Protein AF-A0A378FXT1-F1 (afdb_monomer)

InterPro domains:
  IPR003439 ABC transporter-like, ATP-binding domain [PF00005] (4-129)
  IPR027417 P-loop containing nucleoside triphosphate hydrolase [G3DSA:3.40.50.300] (1-158)
  IPR027417 P-loop containing nucleoside triphosphate hydrolase [SSF52540] (2-149)
  IPR050107 ABC transporter carbohydrate import ATP-binding proteins [PTHR43790] (2-149)

Nearest PDB structures (foldseek):
  4wbs-assembly1_A  TM=8.244E-01  e=1.161E-07  Paraburkholderia phymatum STM815
  7z16-assembly1_J  TM=7.839E-01  e=5.535E-07  Escherichia coli
  7nnu-assembly1_B  TM=7.693E-01  e=4.622E-07  Lactobacillus delbrueckii subsp. bulgaricus ATCC 11842 = JCM 1002
  4mki-assembly1_B  TM=7.533E-01  e=7.473E-07  Caldanaerobacter subterraneus subsp. tengcongensis MB4
  1l2t-assembly1_B  TM=7.541E-01  e=1.283E-06  Methanocaldococcus jannaschii

Structure (mmCIF, N/CA/C/O backbone):
data_AF-A0A378FXT1-F1
#
_entry.id   AF-A0A378FXT1-F1
#
loop_
_atom_site.group_PDB
_atom_site.id
_atom_site.type_symbol
_atom_site.label_atom_id
_atom_site.label_alt_id
_atom_site.label_comp_id
_atom_site.label_asym_id
_atom_site.label_entity_id
_atom_site.label_seq_id
_atom_site.pdbx_PDB_ins_code
_atom_site.Cartn_x
_atom_site.Cartn_y
_atom_site.Cartn_z
_atom_site.occupancy
_atom_site.B_iso_or_equiv
_atom_site.auth_seq_id
_atom_site.auth_comp_id
_atom_site.auth_asym_id
_atom_site.auth_atom_id
_atom_site.pdbx_PDB_model_num
ATOM 1 N N . MET A 1 1 ? -5.058 8.171 15.841 1.00 73.69 1 MET A N 1
ATOM 2 C CA . MET A 1 1 ? -5.597 6.962 15.161 1.00 73.69 1 MET A CA 1
ATOM 3 C C . MET A 1 1 ? -5.328 5.615 15.846 1.00 73.69 1 MET A C 1
ATOM 5 O O . MET A 1 1 ? -6.208 4.761 15.794 1.00 73.69 1 MET A O 1
ATOM 9 N N . LYS A 1 2 ? -4.173 5.393 16.498 1.00 74.81 2 LYS A N 1
ATOM 10 C CA . LYS A 1 2 ? -3.759 4.068 17.021 1.00 74.81 2 LYS A CA 1
ATOM 11 C C . LYS A 1 2 ? -4.773 3.368 17.949 1.00 74.81 2 LYS A C 1
ATOM 13 O O . LYS A 1 2 ? -4.913 2.153 17.863 1.00 74.81 2 LYS A O 1
ATOM 18 N N . GLY A 1 3 ? -5.534 4.113 18.758 1.00 82.00 3 GLY A N 1
ATOM 19 C CA . GLY A 1 3 ? -6.610 3.550 19.589 1.00 82.00 3 GLY A CA 1
ATOM 20 C C . GLY A 1 3 ? -7.742 2.895 18.785 1.00 82.00 3 GLY A C 1
ATOM 21 O O . GLY A 1 3 ? -8.098 1.753 19.050 1.00 82.00 3 GLY A O 1
ATOM 22 N N . LEU A 1 4 ? -8.247 3.570 17.743 1.00 83.56 4 LEU A N 1
ATOM 23 C CA . LEU A 1 4 ? -9.330 3.059 16.882 1.00 83.56 4 LEU A CA 1
ATOM 24 C C . LEU A 1 4 ? -8.945 1.769 16.153 1.00 83.56 4 LEU A C 1
ATOM 26 O O . LEU A 1 4 ? -9.787 0.904 15.950 1.00 83.56 4 LEU A O 1
ATOM 30 N N . PHE A 1 5 ? -7.667 1.634 15.796 1.00 86.38 5 PHE A N 1
ATOM 31 C CA . PHE A 1 5 ? -7.133 0.454 15.121 1.00 86.38 5 PHE A CA 1
ATOM 32 C C . PHE A 1 5 ? -6.682 -0.652 16.094 1.00 86.38 5 PHE A C 1
ATOM 34 O O . PHE A 1 5 ? -6.165 -1.678 15.668 1.00 86.38 5 PHE A O 1
ATOM 41 N N . GLY A 1 6 ? -6.840 -0.471 17.411 1.00 81.81 6 GLY A N 1
ATOM 42 C CA . GLY A 1 6 ? -6.442 -1.469 18.410 1.00 81.81 6 GLY A CA 1
ATOM 43 C C . GLY A 1 6 ? -4.938 -1.555 18.675 1.00 81.81 6 GLY A C 1
ATOM 44 O O . GLY A 1 6 ? -4.485 -2.544 19.239 1.00 81.81 6 GLY A O 1
ATOM 45 N N . GLY A 1 7 ? -4.158 -0.546 18.279 1.00 80.44 7 GLY A N 1
ATOM 46 C CA . GLY A 1 7 ? -2.752 -0.393 18.680 1.00 80.44 7 GLY A CA 1
ATOM 47 C C . GLY A 1 7 ? -2.584 0.231 20.072 1.00 80.44 7 GLY A C 1
ATOM 48 O O . GLY A 1 7 ? -1.494 0.234 20.633 1.00 80.44 7 GLY A O 1
ATOM 49 N N . THR A 1 8 ? -3.659 0.772 20.643 1.00 83.31 8 THR A N 1
ATOM 50 C CA . THR A 1 8 ? -3.715 1.276 22.021 1.00 83.31 8 THR A CA 1
ATOM 51 C C . THR A 1 8 ? -5.106 0.998 22.575 1.00 83.31 8 THR A C 1
ATOM 53 O O . THR A 1 8 ? -6.083 1.031 21.829 1.00 83.31 8 THR A O 1
ATOM 56 N N . GLN A 1 9 ? -5.219 0.715 23.871 1.00 79.94 9 GLN A N 1
ATOM 57 C CA . GLN A 1 9 ? -6.516 0.442 24.479 1.00 79.94 9 GLN A CA 1
ATOM 58 C C . GLN A 1 9 ? -7.382 1.711 24.520 1.00 79.94 9 GLN A C 1
ATOM 60 O O . GLN A 1 9 ? -6.960 2.749 25.025 1.00 79.94 9 GLN A O 1
ATOM 65 N N . ILE A 1 10 ? -8.607 1.612 24.002 1.00 82.56 10 ILE A N 1
ATOM 66 C CA . ILE A 1 10 ? -9.636 2.645 24.150 1.00 82.56 10 ILE A CA 1
ATOM 67 C C . ILE A 1 10 ? -10.243 2.523 25.555 1.00 82.56 10 ILE A C 1
ATOM 69 O O . ILE A 1 10 ? -10.626 1.430 25.970 1.00 82.56 10 ILE A O 1
ATOM 73 N N . THR A 1 11 ? -10.339 3.635 26.284 1.00 83.06 11 THR A N 1
ATOM 74 C CA . THR A 1 11 ? -10.857 3.678 27.665 1.00 83.06 11 THR A CA 1
ATOM 75 C C . THR A 1 11 ? -12.352 4.001 27.760 1.00 83.06 11 THR A C 1
ATOM 77 O O . THR A 1 11 ? -12.949 3.790 28.810 1.00 83.06 11 THR A O 1
ATOM 80 N N . GLY A 1 12 ? -12.980 4.467 26.675 1.00 82.81 12 GLY A N 1
ATOM 81 C CA . GLY A 1 12 ? -14.415 4.750 26.613 1.00 82.81 12 GLY A CA 1
ATOM 82 C C . GLY A 1 12 ? -14.898 5.087 25.198 1.00 82.81 12 GLY A C 1
ATOM 83 O O . GLY A 1 12 ? -14.095 5.347 24.304 1.00 82.81 12 GLY A O 1
ATOM 84 N N . GLY A 1 13 ? -16.218 5.084 25.001 1.00 86.50 13 GLY A N 1
ATOM 85 C CA . GLY A 1 13 ? -16.862 5.291 23.697 1.00 86.50 13 GLY A CA 1
ATOM 86 C C . GLY A 1 13 ? -17.210 3.988 22.969 1.00 86.50 13 GLY A C 1
ATOM 87 O O . GLY A 1 13 ? -16.911 2.890 23.436 1.00 86.50 13 GLY A O 1
ATOM 88 N N . GLN A 1 14 ? -17.887 4.112 21.827 1.00 85.62 14 GLN A N 1
ATOM 89 C CA . GLN A 1 14 ? -18.310 2.993 20.984 1.00 85.62 14 GLN A CA 1
ATOM 90 C C . GLN A 1 14 ? -17.916 3.283 19.535 1.00 85.62 14 GLN A C 1
ATOM 92 O O . GLN A 1 14 ? -18.040 4.415 19.068 1.00 85.62 14 GLN A O 1
ATOM 97 N N . VAL A 1 15 ? -17.432 2.263 18.830 1.00 88.19 15 VAL A N 1
ATOM 98 C CA . VAL A 1 15 ? -17.059 2.352 17.415 1.00 88.19 15 VAL A CA 1
ATOM 99 C C . VAL A 1 15 ? -18.057 1.532 16.614 1.00 88.19 15 VAL A C 1
ATOM 101 O O . VAL A 1 15 ? -18.378 0.406 16.991 1.00 88.19 15 VAL A O 1
ATOM 104 N N . TYR A 1 16 ? -18.529 2.096 15.508 1.00 89.44 16 TYR A N 1
ATOM 105 C CA . TYR A 1 16 ? -19.464 1.454 14.593 1.00 89.44 16 TYR A CA 1
ATOM 106 C C . TYR A 1 16 ? -18.884 1.460 13.177 1.00 89.44 16 TYR A C 1
ATOM 108 O O . TYR A 1 16 ? -18.333 2.471 12.743 1.00 89.44 16 TYR A O 1
ATOM 116 N N . ILE A 1 17 ? -19.027 0.351 12.451 1.00 88.62 17 ILE A N 1
ATOM 117 C CA . ILE A 1 17 ? -18.701 0.249 11.020 1.00 88.62 17 ILE A CA 1
ATOM 118 C C . ILE A 1 17 ? -19.946 -0.273 10.308 1.00 88.62 17 ILE A C 1
ATOM 120 O O . ILE A 1 17 ? -20.473 -1.320 10.677 1.00 88.62 17 ILE A O 1
ATOM 124 N N . ASP A 1 18 ? -20.443 0.469 9.315 1.00 86.56 18 ASP A N 1
ATOM 125 C CA . ASP A 1 18 ? -21.728 0.206 8.642 1.00 86.56 18 ASP A CA 1
ATOM 126 C C . ASP A 1 18 ? -22.901 0.013 9.626 1.00 86.56 18 ASP A C 1
ATOM 128 O O . ASP A 1 18 ? -23.742 -0.870 9.462 1.00 86.56 18 ASP A O 1
ATOM 132 N N . GLY A 1 19 ? -22.926 0.803 10.705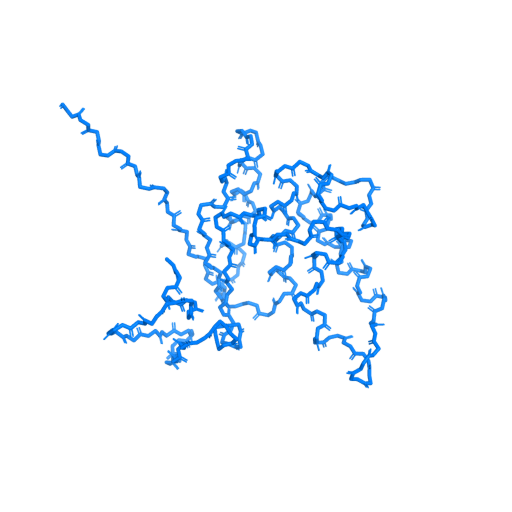 1.00 86.88 19 GLY A N 1
ATOM 133 C CA . GLY A 1 19 ? -23.950 0.715 11.752 1.00 86.88 19 GLY A CA 1
ATOM 134 C C . GLY A 1 19 ? -23.811 -0.480 12.703 1.00 86.88 19 GLY A C 1
ATOM 135 O O . GLY A 1 19 ? -24.576 -0.571 13.658 1.00 86.88 19 GLY A O 1
ATOM 136 N N . GLN A 1 20 ? -22.832 -1.369 12.502 1.00 89.25 20 GLN A N 1
ATOM 137 C CA . GLN A 1 20 ? -22.575 -2.497 13.399 1.00 89.25 20 GLN A CA 1
ATOM 138 C C . GLN A 1 20 ? -21.533 -2.122 14.460 1.00 89.25 20 GLN A C 1
ATOM 140 O O . GLN A 1 20 ? -20.466 -1.617 14.093 1.00 89.25 20 GLN A O 1
ATOM 145 N N . PRO A 1 21 ? -21.799 -2.354 15.759 1.00 91.38 21 PRO A N 1
ATOM 146 C CA . PRO A 1 21 ? -20.830 -2.077 16.811 1.00 91.38 21 PRO A CA 1
ATOM 147 C C . PRO A 1 21 ? -19.621 -3.008 16.678 1.00 91.38 21 PRO A C 1
ATOM 149 O O . PRO A 1 21 ? -19.765 -4.219 16.510 1.00 91.38 21 PRO A O 1
ATOM 152 N N . VAL A 1 22 ? -18.416 -2.451 16.788 1.00 90.19 22 VAL A N 1
ATOM 153 C CA . VAL A 1 22 ? -17.159 -3.205 16.725 1.00 90.19 22 VAL A CA 1
ATOM 154 C C . VAL A 1 22 ? -16.351 -3.008 18.003 1.00 90.19 22 VAL A C 1
ATOM 156 O O . VAL A 1 22 ? -16.154 -1.889 18.476 1.00 90.19 22 VAL A O 1
ATOM 159 N N . SER A 1 23 ? -15.859 -4.110 18.573 1.00 87.94 23 SER A N 1
ATOM 160 C CA . SER A 1 23 ? -14.933 -4.081 19.709 1.00 87.94 23 SER A CA 1
ATOM 161 C C . SER A 1 23 ? -13.525 -4.384 19.217 1.00 87.94 23 SER A C 1
ATOM 163 O O . SER A 1 23 ? -13.207 -5.519 18.861 1.00 87.94 23 SER A O 1
ATOM 165 N N . ILE A 1 24 ? -12.687 -3.351 19.175 1.00 89.31 24 ILE A N 1
ATOM 166 C CA . ILE A 1 24 ? -11.323 -3.435 18.659 1.00 89.31 24 ILE A CA 1
ATOM 167 C C . ILE A 1 24 ? -10.355 -3.313 19.838 1.00 89.31 24 ILE A C 1
ATOM 169 O O . ILE A 1 24 ? -10.190 -2.245 20.420 1.00 89.31 24 ILE A O 1
ATOM 173 N N . ARG A 1 25 ? -9.718 -4.429 20.198 1.00 86.81 25 ARG A N 1
ATOM 174 C CA . ARG A 1 25 ? -8.677 -4.521 21.239 1.00 86.81 25 ARG A CA 1
ATOM 175 C C . ARG A 1 25 ? -7.294 -4.829 20.671 1.00 86.81 25 ARG A C 1
ATOM 177 O O . ARG A 1 25 ? -6.303 -4.638 21.362 1.00 86.81 25 ARG A O 1
ATOM 184 N N . LYS A 1 26 ? -7.237 -5.341 19.439 1.00 90.19 26 LYS A N 1
ATOM 185 C CA . LYS A 1 26 ? -6.001 -5.648 18.711 1.00 90.19 26 LYS A CA 1
ATOM 186 C C . LYS A 1 26 ? -6.166 -5.380 17.209 1.00 90.19 26 LYS A C 1
ATOM 188 O O . LYS A 1 26 ? -7.284 -5.533 16.709 1.00 90.19 26 LYS A O 1
ATOM 193 N N . PRO A 1 27 ? -5.082 -5.098 16.463 1.00 89.38 27 PRO A N 1
ATOM 194 C CA . PRO A 1 27 ? -5.147 -4.747 15.038 1.00 89.38 27 PRO A CA 1
ATOM 195 C C . PRO A 1 27 ? -5.876 -5.759 14.152 1.00 89.38 27 PRO A C 1
ATOM 197 O O . PRO A 1 27 ? -6.640 -5.382 13.269 1.00 89.38 27 PRO A O 1
ATOM 200 N N . ALA A 1 28 ? -5.721 -7.056 14.432 1.00 88.25 28 ALA A N 1
ATOM 201 C CA . ALA A 1 28 ? -6.400 -8.111 13.678 1.00 88.25 28 ALA A CA 1
ATOM 202 C C . ALA A 1 28 ? -7.937 -7.966 13.678 1.00 88.25 28 ALA A C 1
ATOM 204 O O . ALA A 1 28 ? -8.580 -8.285 12.682 1.00 88.25 28 ALA A O 1
ATOM 205 N N . GLN A 1 29 ? -8.525 -7.456 14.768 1.00 90.38 29 GLN A N 1
ATOM 206 C CA . GLN A 1 29 ? -9.972 -7.232 14.859 1.00 90.38 29 GLN A CA 1
ATOM 207 C C . GLN A 1 29 ? -10.419 -6.041 14.006 1.00 90.38 29 GLN A C 1
ATOM 209 O O . GLN A 1 29 ? -11.480 -6.107 13.392 1.00 90.38 29 GLN A O 1
ATOM 214 N N . ALA A 1 30 ? -9.603 -4.984 13.922 1.00 90.75 30 ALA A N 1
ATOM 215 C CA . ALA A 1 30 ? -9.868 -3.855 13.032 1.00 90.75 30 ALA A CA 1
ATOM 216 C C . ALA A 1 30 ? -9.873 -4.313 11.565 1.00 90.75 30 ALA A C 1
ATOM 218 O O . ALA A 1 30 ? -10.842 -4.069 10.848 1.00 90.75 30 ALA A O 1
ATOM 219 N N . ILE A 1 31 ? -8.844 -5.067 11.163 1.00 88.62 31 ILE A N 1
ATOM 220 C CA . ILE A 1 31 ? -8.701 -5.612 9.803 1.00 88.62 31 ILE A CA 1
ATOM 221 C C . ILE A 1 31 ? -9.888 -6.514 9.446 1.00 88.62 31 ILE A C 1
ATOM 223 O O . ILE A 1 31 ? -10.471 -6.368 8.374 1.00 88.62 31 ILE A O 1
ATOM 227 N N . GLN A 1 32 ? -10.291 -7.415 10.350 1.00 87.88 32 GLN A N 1
ATOM 228 C CA . GLN A 1 32 ? -11.450 -8.290 10.140 1.00 87.88 32 GLN A CA 1
ATOM 229 C C . GLN A 1 32 ? -12.761 -7.503 10.002 1.00 87.88 32 GLN A C 1
ATOM 231 O O . GLN A 1 32 ? -13.636 -7.894 9.234 1.00 87.88 32 GLN A O 1
ATOM 236 N N . ALA A 1 33 ? -12.888 -6.379 10.708 1.00 89.62 33 ALA A N 1
ATOM 237 C CA . ALA A 1 33 ? -14.032 -5.484 10.598 1.00 89.62 33 ALA A CA 1
ATOM 238 C C . ALA A 1 33 ? -13.987 -4.577 9.348 1.00 89.62 33 ALA A C 1
ATOM 240 O O . ALA A 1 33 ? -14.888 -3.762 9.150 1.00 89.62 33 ALA A O 1
ATOM 241 N N . GLY A 1 34 ? -12.962 -4.705 8.497 1.00 89.19 34 GLY A N 1
ATOM 242 C CA . GLY A 1 34 ? -12.783 -3.896 7.291 1.00 89.19 34 GLY A CA 1
ATOM 243 C C . GLY A 1 34 ? -12.178 -2.514 7.553 1.00 89.19 34 GLY A C 1
ATOM 244 O O . GLY A 1 34 ? -12.247 -1.652 6.679 1.00 89.19 34 GLY A O 1
ATOM 245 N N . MET A 1 35 ? -11.598 -2.276 8.731 1.00 91.12 35 MET A N 1
ATOM 246 C CA . MET A 1 35 ? -10.819 -1.074 9.022 1.00 91.12 35 MET A CA 1
ATOM 247 C C . MET A 1 35 ? -9.349 -1.319 8.684 1.00 91.12 35 MET A C 1
ATOM 249 O O . MET A 1 35 ? -8.763 -2.291 9.151 1.00 91.12 35 MET A O 1
ATOM 253 N N . MET A 1 36 ? -8.747 -0.413 7.917 1.00 90.38 36 MET A N 1
ATOM 254 C CA . MET A 1 36 ? -7.324 -0.416 7.563 1.00 90.38 36 MET A CA 1
ATOM 255 C C . MET A 1 36 ? -6.650 0.854 8.088 1.00 90.38 36 MET A C 1
ATOM 257 O O . MET A 1 36 ? -7.293 1.899 8.189 1.00 90.38 36 MET A O 1
ATOM 261 N N . LEU A 1 37 ? -5.357 0.781 8.405 1.00 88.25 37 LEU A N 1
ATOM 262 C CA . LEU A 1 37 ? -4.555 1.922 8.850 1.00 88.25 37 LEU A CA 1
ATOM 263 C C . LEU A 1 37 ? -3.332 2.066 7.949 1.00 88.25 37 LEU A C 1
ATOM 265 O O . LEU A 1 37 ? -2.504 1.161 7.876 1.00 88.25 37 LEU A O 1
ATOM 269 N N . CYS A 1 38 ? -3.193 3.228 7.320 1.00 85.81 38 CYS A N 1
ATOM 270 C CA . CYS A 1 38 ? -1.936 3.654 6.731 1.00 85.81 38 CYS A CA 1
ATOM 271 C C . CYS A 1 38 ? -1.187 4.521 7.756 1.00 85.81 38 CYS A C 1
ATOM 273 O O . CYS A 1 38 ? -1.674 5.611 8.074 1.00 85.81 38 CYS A O 1
ATOM 275 N N . PRO A 1 39 ? -0.044 4.049 8.283 1.00 78.00 39 PRO A N 1
ATOM 276 C CA . PRO A 1 39 ? 0.713 4.775 9.292 1.00 78.00 39 PRO A CA 1
ATOM 277 C C . PRO A 1 39 ? 1.457 5.977 8.698 1.00 78.00 39 PRO A C 1
ATOM 279 O O . PRO A 1 39 ? 1.726 6.031 7.495 1.00 78.00 39 PRO A O 1
ATOM 282 N N . GLU A 1 40 ? 1.838 6.896 9.584 1.00 77.38 40 GLU A N 1
ATOM 283 C CA . GLU A 1 40 ? 2.647 8.082 9.286 1.00 77.38 40 GLU A CA 1
ATOM 284 C C . GLU A 1 40 ? 4.080 7.709 8.866 1.00 77.38 40 GLU A C 1
ATOM 286 O O . GLU A 1 40 ? 4.607 8.228 7.876 1.00 77.38 40 GLU A O 1
ATOM 291 N N . ASP A 1 41 ? 4.727 6.791 9.595 1.00 80.31 41 ASP A N 1
ATOM 292 C CA . ASP A 1 41 ? 6.074 6.323 9.261 1.00 80.31 41 ASP A CA 1
ATOM 293 C C . ASP A 1 41 ? 6.020 5.145 8.286 1.00 80.31 41 ASP A C 1
ATOM 295 O O . ASP A 1 41 ? 6.094 3.969 8.652 1.00 80.31 41 ASP A O 1
ATOM 299 N N . ARG A 1 42 ? 5.937 5.471 6.994 1.00 79.31 42 ARG A N 1
ATOM 300 C CA . ARG A 1 42 ? 5.948 4.456 5.935 1.00 79.31 42 ARG A CA 1
ATOM 301 C C . ARG A 1 42 ? 7.193 3.566 5.952 1.00 79.31 42 ARG A C 1
ATOM 303 O O . ARG A 1 42 ? 7.111 2.446 5.465 1.00 79.31 42 ARG A O 1
ATOM 310 N N . LYS A 1 43 ? 8.349 4.054 6.421 1.00 76.75 43 LYS A N 1
ATOM 311 C CA . LYS A 1 43 ? 9.619 3.317 6.327 1.00 76.75 43 LYS A CA 1
ATOM 312 C C . LYS A 1 43 ? 9.740 2.298 7.449 1.00 76.75 43 LYS A C 1
ATOM 314 O O . LYS A 1 43 ? 10.171 1.182 7.184 1.00 76.75 43 LYS A O 1
ATOM 319 N N . ALA A 1 44 ? 9.364 2.690 8.663 1.00 73.50 44 ALA A N 1
ATOM 320 C CA . ALA A 1 44 ? 9.405 1.811 9.824 1.00 73.50 44 ALA A CA 1
ATOM 321 C C . ALA A 1 44 ? 8.178 0.890 9.912 1.00 73.50 44 ALA A C 1
ATOM 323 O O . ALA A 1 44 ? 8.309 -0.260 10.320 1.00 73.50 44 ALA A O 1
ATOM 324 N N . GLU A 1 45 ? 6.994 1.377 9.525 1.00 73.19 45 GLU A N 1
ATOM 325 C CA . GLU A 1 45 ? 5.718 0.695 9.794 1.00 73.19 45 GLU A CA 1
ATOM 326 C C . GLU A 1 45 ? 4.925 0.342 8.519 1.00 73.19 45 GLU A C 1
ATOM 328 O O . GLU A 1 45 ? 3.976 -0.440 8.574 1.00 73.19 45 GLU A O 1
ATOM 333 N N . GLY A 1 46 ? 5.272 0.920 7.363 1.00 80.94 46 GLY A N 1
ATOM 334 C CA . GLY A 1 46 ? 4.459 0.833 6.145 1.00 80.94 46 GLY A CA 1
ATOM 335 C C . GLY A 1 46 ? 4.966 -0.140 5.081 1.00 80.94 46 GLY A C 1
ATOM 336 O O . GLY A 1 46 ? 4.172 -0.887 4.517 1.00 80.94 46 GLY A O 1
ATOM 337 N N . ILE A 1 47 ? 6.259 -0.153 4.768 1.00 91.31 47 ILE A N 1
ATOM 338 C CA . ILE A 1 47 ? 6.843 -1.024 3.737 1.00 91.31 47 ILE A CA 1
ATOM 339 C C . ILE A 1 47 ? 7.610 -2.185 4.357 1.00 91.31 47 ILE A C 1
ATOM 341 O O . ILE A 1 47 ? 8.055 -2.115 5.496 1.00 91.31 47 ILE A O 1
ATOM 345 N N . ILE A 1 48 ? 7.820 -3.230 3.563 1.00 95.00 48 ILE A N 1
ATOM 346 C CA . ILE A 1 48 ? 8.781 -4.287 3.855 1.00 95.00 48 ILE A CA 1
ATOM 347 C C . ILE A 1 48 ? 9.958 -4.075 2.897 1.00 95.00 48 ILE A C 1
ATOM 349 O O . ILE A 1 48 ? 9.854 -4.448 1.725 1.00 95.00 48 ILE A O 1
ATOM 353 N N . PRO A 1 49 ? 11.048 -3.418 3.346 1.00 93.62 49 PRO A N 1
ATOM 354 C CA . PRO A 1 49 ? 12.069 -2.862 2.455 1.00 93.62 49 PRO A CA 1
ATOM 355 C C . PRO A 1 49 ? 12.750 -3.895 1.555 1.00 93.62 49 PRO A C 1
ATOM 357 O O . PRO A 1 49 ? 13.027 -3.611 0.393 1.00 93.62 49 PRO A O 1
ATOM 360 N N . VAL A 1 50 ? 12.985 -5.091 2.098 1.00 95.62 50 VAL A N 1
ATOM 361 C CA . VAL A 1 50 ? 13.697 -6.197 1.437 1.00 95.62 50 VAL A CA 1
ATOM 362 C C . VAL A 1 50 ? 12.837 -6.966 0.428 1.00 95.62 50 VAL A C 1
ATOM 364 O O . VAL A 1 50 ? 13.316 -7.919 -0.174 1.00 95.62 50 VAL A O 1
ATOM 367 N N . HIS A 1 51 ? 11.580 -6.562 0.241 1.00 97.38 51 HIS A N 1
ATOM 368 C CA . HIS A 1 51 ? 10.636 -7.209 -0.663 1.00 97.38 51 HIS A CA 1
ATOM 369 C C . HIS A 1 51 ? 10.303 -6.342 -1.879 1.00 97.38 51 HIS A C 1
ATOM 371 O O . HIS A 1 51 ? 10.490 -5.119 -1.892 1.00 97.38 51 HIS A O 1
ATOM 377 N N . SER A 1 52 ? 9.783 -7.001 -2.911 1.00 98.25 52 SER A N 1
ATOM 378 C CA . SER A 1 52 ? 9.405 -6.368 -4.170 1.00 98.25 52 SER A CA 1
ATOM 379 C C . SER A 1 52 ? 8.175 -5.463 -4.028 1.00 98.25 52 SER A C 1
ATOM 381 O O . SER A 1 52 ? 7.454 -5.501 -3.023 1.00 98.25 52 SER A O 1
ATOM 383 N N . VAL A 1 53 ? 7.908 -4.640 -5.046 1.00 98.12 53 VAL A N 1
ATOM 384 C CA . VAL A 1 53 ? 6.658 -3.873 -5.156 1.00 98.12 53 VAL A CA 1
ATOM 385 C C . VAL A 1 53 ? 5.455 -4.814 -5.148 1.00 98.12 53 VAL A C 1
ATOM 387 O O . VAL A 1 53 ? 4.513 -4.566 -4.398 1.00 98.12 53 VAL A O 1
ATOM 390 N N . ARG A 1 54 ? 5.510 -5.913 -5.912 1.00 98.25 54 ARG A N 1
ATOM 391 C CA . ARG A 1 54 ? 4.462 -6.942 -5.954 1.00 98.25 54 ARG A CA 1
ATOM 392 C C . ARG A 1 54 ? 4.164 -7.503 -4.572 1.00 98.25 54 ARG A C 1
ATOM 394 O O . ARG A 1 54 ? 3.016 -7.471 -4.141 1.00 98.25 54 ARG A O 1
ATOM 401 N N . ASP A 1 55 ? 5.193 -7.951 -3.857 1.00 97.38 55 ASP A N 1
ATOM 402 C CA . ASP A 1 55 ? 5.030 -8.475 -2.499 1.00 97.38 55 ASP A CA 1
ATOM 403 C C . ASP A 1 55 ? 4.399 -7.430 -1.583 1.00 97.38 55 ASP A C 1
ATOM 405 O O . ASP A 1 55 ? 3.457 -7.713 -0.847 1.00 97.38 55 ASP A O 1
ATOM 409 N N . ASN A 1 56 ? 4.890 -6.192 -1.648 1.00 97.12 56 ASN A N 1
ATOM 410 C CA . ASN A 1 56 ? 4.377 -5.120 -0.816 1.00 97.12 56 ASN A CA 1
ATOM 411 C C . ASN A 1 56 ? 2.925 -4.765 -1.138 1.00 97.12 56 ASN A C 1
ATOM 413 O O . ASN A 1 56 ? 2.228 -4.369 -0.212 1.00 97.12 56 ASN A O 1
ATOM 417 N N . ILE A 1 57 ? 2.460 -4.899 -2.380 1.00 97.25 57 ILE A N 1
ATOM 418 C CA . ILE A 1 57 ? 1.045 -4.720 -2.731 1.00 97.25 57 ILE A CA 1
ATOM 419 C C . ILE A 1 57 ? 0.226 -5.916 -2.224 1.00 97.25 57 ILE A C 1
ATOM 421 O O . ILE A 1 57 ? -0.793 -5.738 -1.567 1.00 97.25 57 ILE A O 1
ATOM 425 N N . ASN A 1 58 ? 0.682 -7.145 -2.444 1.00 96.81 58 ASN A N 1
ATOM 426 C CA . ASN A 1 58 ? -0.164 -8.320 -2.234 1.00 96.81 58 ASN A CA 1
ATOM 427 C C . ASN A 1 58 ? -0.192 -8.839 -0.795 1.00 96.81 58 ASN A C 1
ATOM 429 O O . ASN A 1 58 ? -1.138 -9.534 -0.432 1.00 96.81 58 ASN A O 1
ATOM 433 N N . ILE A 1 59 ? 0.817 -8.545 0.034 1.00 93.56 59 ILE A N 1
ATOM 434 C CA . ILE A 1 59 ? 1.032 -9.256 1.306 1.00 93.56 59 ILE A CA 1
ATOM 435 C C . ILE A 1 59 ? -0.171 -9.241 2.258 1.00 93.56 59 ILE A C 1
ATOM 437 O O . ILE A 1 59 ? -0.409 -10.230 2.952 1.00 93.56 59 ILE A O 1
ATOM 441 N N . SER A 1 60 ? -0.947 -8.154 2.287 1.00 90.06 60 SER A N 1
ATOM 442 C CA . SER A 1 60 ? -2.174 -8.072 3.084 1.00 90.06 60 SER A CA 1
ATOM 443 C C . SER A 1 60 ? -3.208 -9.068 2.550 1.00 90.06 60 SER A C 1
ATOM 445 O O . SER A 1 60 ? -3.571 -10.028 3.230 1.00 90.06 60 SER A O 1
ATOM 447 N N . ALA A 1 61 ? -3.618 -8.906 1.297 1.00 92.31 61 ALA A N 1
ATOM 448 C CA . ALA A 1 61 ? -4.696 -9.664 0.683 1.00 92.31 61 ALA A CA 1
ATOM 449 C C . ALA A 1 61 ? -4.333 -11.126 0.369 1.00 92.31 61 ALA A C 1
ATOM 451 O O . ALA A 1 61 ? -5.230 -11.966 0.317 1.00 92.31 61 ALA A O 1
ATOM 452 N N . ARG A 1 62 ? -3.039 -11.467 0.259 1.00 93.12 62 ARG A N 1
ATOM 453 C CA . ARG A 1 62 ? -2.506 -12.800 -0.090 1.00 93.12 62 ARG A CA 1
ATOM 454 C C . ARG A 1 62 ? -3.238 -13.945 0.602 1.00 93.12 62 ARG A C 1
ATOM 456 O O . ARG A 1 62 ? -3.618 -14.908 -0.054 1.00 93.12 62 ARG A O 1
ATOM 463 N N . ARG A 1 63 ? -3.502 -13.829 1.910 1.00 89.19 63 ARG A N 1
ATOM 464 C CA . ARG A 1 63 ? -4.179 -14.872 2.712 1.00 89.19 63 ARG A CA 1
ATOM 465 C C . ARG A 1 63 ? -5.557 -15.288 2.174 1.00 89.19 63 ARG A C 1
ATOM 467 O O . ARG A 1 63 ? -5.993 -16.397 2.452 1.00 89.19 63 ARG A O 1
ATOM 474 N N . LYS A 1 64 ? -6.245 -14.413 1.434 1.00 88.81 64 LYS A N 1
ATOM 475 C CA . LYS A 1 64 ? -7.562 -14.674 0.826 1.00 88.81 64 LYS A CA 1
ATOM 476 C C . LYS A 1 64 ? -7.464 -15.373 -0.533 1.00 88.81 64 LYS A C 1
ATOM 478 O O . LYS A 1 64 ? -8.470 -15.858 -1.036 1.00 88.81 64 LYS A O 1
ATOM 483 N N . HIS A 1 65 ? -6.264 -15.434 -1.106 1.00 90.69 65 HIS A N 1
ATOM 484 C CA . HIS A 1 65 ? -6.013 -15.912 -2.463 1.00 90.69 65 HIS A CA 1
ATOM 485 C C . HIS A 1 65 ? -5.042 -17.099 -2.518 1.00 90.69 65 HIS A C 1
ATOM 487 O O . HIS A 1 65 ? -4.649 -17.511 -3.606 1.00 90.69 65 HIS A O 1
ATOM 493 N N . ILE A 1 66 ? -4.662 -17.674 -1.372 1.00 89.88 66 ILE A N 1
ATOM 494 C CA . ILE A 1 66 ? -3.847 -18.895 -1.325 1.00 89.88 66 ILE A CA 1
ATOM 495 C C . ILE A 1 66 ? -4.646 -20.116 -1.799 1.00 89.88 66 ILE A C 1
ATOM 497 O O . ILE A 1 66 ? -5.806 -20.309 -1.432 1.00 89.88 66 ILE A O 1
ATOM 501 N N . HIS A 1 67 ? -4.006 -20.983 -2.577 1.00 83.38 67 HIS A N 1
ATOM 502 C CA . HIS A 1 67 ? -4.561 -22.272 -2.978 1.00 83.38 67 HIS A CA 1
ATOM 503 C C . HIS A 1 67 ? -4.217 -23.352 -1.951 1.00 83.38 67 HIS A C 1
ATOM 505 O O . HIS A 1 67 ? -3.120 -23.369 -1.393 1.00 83.38 67 HIS A O 1
ATOM 511 N N . ALA A 1 68 ? -5.159 -24.264 -1.696 1.00 82.31 68 ALA A N 1
ATOM 512 C CA . ALA A 1 68 ? -4.973 -25.399 -0.783 1.00 82.31 68 ALA A CA 1
ATOM 513 C C . ALA A 1 68 ? -4.431 -25.018 0.618 1.00 82.31 68 ALA A C 1
ATOM 515 O O . ALA A 1 68 ? -3.781 -25.822 1.278 1.00 82.31 68 ALA A O 1
ATOM 516 N N . GLY A 1 69 ? -4.678 -23.783 1.075 1.00 79.00 69 GLY A N 1
ATOM 517 C CA . GLY A 1 69 ? -4.273 -23.293 2.396 1.00 79.00 69 GLY A CA 1
ATOM 518 C C . GLY A 1 69 ? -2.784 -22.964 2.571 1.00 79.00 69 GLY A C 1
ATOM 519 O O . GLY A 1 69 ? -2.415 -22.475 3.635 1.00 79.00 69 GLY A O 1
ATOM 520 N N . CYS A 1 70 ? -1.931 -23.185 1.565 1.00 84.75 70 CYS A N 1
ATOM 521 C CA . CYS A 1 70 ? -0.488 -22.918 1.679 1.00 84.75 70 CYS A CA 1
ATOM 522 C C . CYS A 1 70 ? 0.213 -22.487 0.381 1.00 84.75 70 CYS A C 1
ATOM 524 O O . CYS A 1 70 ? 1.337 -21.992 0.442 1.00 84.75 70 CYS A O 1
ATOM 526 N N . LEU A 1 71 ? -0.414 -22.646 -0.786 1.00 90.12 71 LEU A N 1
ATOM 527 C CA . LEU A 1 71 ? 0.212 -22.350 -2.073 1.00 90.12 71 LEU A CA 1
ATOM 528 C C . LEU A 1 71 ? -0.075 -20.911 -2.498 1.00 90.12 71 LEU A C 1
ATOM 530 O O . LEU A 1 71 ? -1.229 -20.482 -2.552 1.00 90.12 71 LEU A O 1
ATOM 534 N N . ILE A 1 72 ? 0.981 -20.173 -2.835 1.00 91.19 72 ILE A N 1
ATOM 535 C CA . ILE A 1 72 ? 0.863 -18.812 -3.363 1.00 91.19 72 ILE A CA 1
ATOM 536 C C . ILE A 1 72 ? 0.245 -18.865 -4.764 1.00 91.19 72 ILE A C 1
ATOM 538 O O . ILE A 1 72 ? 0.706 -19.599 -5.638 1.00 91.19 72 ILE A O 1
ATOM 542 N N . ASN A 1 73 ? -0.788 -18.054 -4.986 1.00 93.75 73 ASN A N 1
ATOM 543 C CA . ASN A 1 73 ? -1.372 -17.851 -6.304 1.00 93.75 73 ASN A CA 1
ATOM 544 C C . ASN A 1 73 ? -0.591 -16.771 -7.065 1.00 93.75 73 ASN A C 1
ATOM 546 O O . ASN A 1 73 ? -0.938 -15.591 -7.033 1.00 93.75 73 ASN A O 1
ATOM 550 N N . ASN A 1 74 ? 0.470 -17.187 -7.758 1.00 93.75 74 ASN A N 1
ATOM 551 C CA . ASN A 1 74 ? 1.334 -16.275 -8.515 1.00 93.75 74 ASN A CA 1
ATOM 552 C C . ASN A 1 74 ? 0.592 -15.530 -9.634 1.00 93.75 74 ASN A C 1
ATOM 554 O O . ASN A 1 74 ? 0.937 -14.390 -9.931 1.00 93.75 74 ASN A O 1
ATOM 558 N N . ALA A 1 75 ? -0.420 -16.157 -10.244 1.00 95.38 75 ALA A N 1
ATOM 559 C CA . ALA A 1 75 ? -1.198 -15.538 -11.314 1.00 95.38 75 ALA A CA 1
ATOM 560 C C . ALA A 1 75 ? -2.025 -14.360 -10.783 1.00 95.38 75 ALA A C 1
ATOM 562 O O . ALA A 1 75 ? -1.971 -13.269 -11.345 1.00 95.38 75 ALA A O 1
ATOM 563 N N . TRP A 1 76 ? -2.722 -14.558 -9.660 1.00 96.12 76 TRP A N 1
ATOM 564 C CA . TRP A 1 76 ? -3.443 -13.477 -8.988 1.00 96.12 76 TRP A CA 1
ATOM 565 C C . TRP A 1 76 ? -2.493 -12.390 -8.479 1.00 96.12 76 TRP A C 1
ATOM 567 O O . TRP A 1 76 ? -2.778 -11.209 -8.644 1.00 96.12 76 TRP A O 1
ATOM 577 N N . GLU A 1 77 ? -1.350 -12.764 -7.894 1.00 97.00 77 GLU A N 1
ATOM 578 C CA . GLU A 1 77 ? -0.388 -11.782 -7.390 1.00 97.00 77 GLU A CA 1
ATOM 579 C C . GLU A 1 77 ? 0.197 -10.893 -8.490 1.00 97.00 77 GLU A C 1
ATOM 581 O O . GLU A 1 77 ? 0.392 -9.697 -8.263 1.00 97.00 77 GLU A O 1
ATOM 586 N N . ALA A 1 78 ? 0.478 -11.462 -9.662 1.00 97.44 78 ALA A N 1
ATOM 587 C CA . ALA A 1 78 ? 0.937 -10.699 -10.815 1.00 97.44 78 ALA A CA 1
ATOM 588 C C . ALA A 1 78 ? -0.150 -9.725 -11.296 1.00 97.44 78 ALA A C 1
ATOM 590 O O . ALA A 1 78 ? 0.090 -8.521 -11.335 1.00 97.44 78 ALA A O 1
ATOM 591 N N . ASP A 1 79 ? -1.359 -10.228 -11.560 1.00 97.88 79 ASP A N 1
ATOM 592 C CA . ASP A 1 79 ? -2.476 -9.422 -12.066 1.00 97.88 79 ASP A CA 1
ATOM 593 C C . ASP A 1 79 ? -2.864 -8.287 -11.100 1.00 97.88 79 ASP A C 1
ATOM 595 O O . ASP A 1 79 ? -2.954 -7.125 -11.493 1.00 97.88 79 ASP A O 1
ATOM 599 N N . ASN A 1 80 ? -3.002 -8.587 -9.805 1.00 97.69 80 ASN A N 1
ATOM 600 C CA . ASN A 1 80 ? -3.354 -7.592 -8.792 1.00 97.69 80 ASN A CA 1
ATOM 601 C C . ASN A 1 80 ? -2.279 -6.499 -8.648 1.00 97.69 80 ASN A C 1
ATOM 603 O O . ASN A 1 80 ? -2.598 -5.310 -8.545 1.00 97.69 80 ASN A O 1
ATOM 607 N N . ALA A 1 81 ? -0.996 -6.877 -8.664 1.00 98.06 81 ALA A N 1
ATOM 608 C CA . ALA A 1 81 ? 0.090 -5.907 -8.599 1.00 98.06 81 ALA A CA 1
ATOM 609 C C . ALA A 1 81 ? 0.130 -5.018 -9.847 1.00 98.06 81 ALA A C 1
ATOM 611 O O . ALA A 1 81 ? 0.231 -3.798 -9.707 1.00 98.06 81 ALA A O 1
ATOM 612 N N . ASP A 1 82 ? -0.008 -5.591 -11.043 1.00 98.25 82 ASP A N 1
ATOM 613 C CA . ASP A 1 82 ? 0.011 -4.840 -12.299 1.00 98.25 82 ASP A CA 1
ATOM 614 C C . ASP A 1 82 ? -1.166 -3.859 -12.389 1.00 98.25 82 ASP A C 1
ATOM 616 O O . ASP A 1 82 ? -0.973 -2.684 -12.720 1.00 98.25 82 ASP A O 1
ATOM 620 N N . GLN A 1 83 ? -2.369 -4.282 -11.990 1.00 97.31 83 GLN A N 1
ATOM 621 C CA . GLN A 1 83 ? -3.545 -3.409 -11.917 1.00 97.31 83 GLN A CA 1
ATOM 622 C C . GLN A 1 83 ? -3.324 -2.215 -10.978 1.00 97.31 83 GLN A C 1
ATOM 624 O O . GLN A 1 83 ? -3.672 -1.076 -11.311 1.00 97.31 83 GLN A O 1
ATOM 629 N N . HIS A 1 84 ? -2.728 -2.431 -9.802 1.00 96.44 84 HIS A N 1
ATOM 630 C CA . HIS A 1 84 ? -2.453 -1.351 -8.853 1.00 96.44 84 HIS A CA 1
ATOM 631 C C . HIS A 1 84 ? -1.2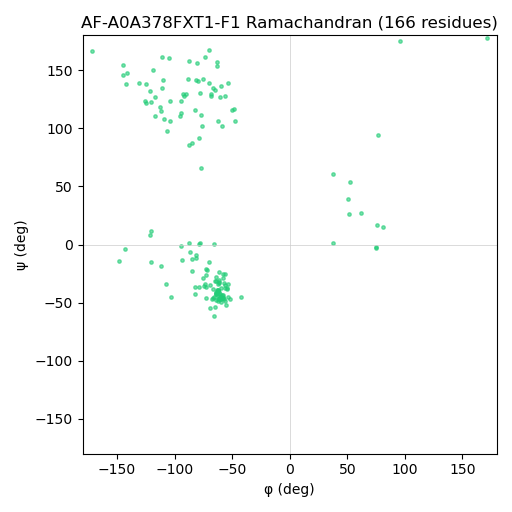85 -0.457 -9.279 1.00 96.44 84 HIS A C 1
ATOM 633 O O . HIS A 1 84 ? -1.356 0.758 -9.087 1.00 96.44 84 HIS A O 1
ATOM 639 N N . ILE A 1 85 ? -0.248 -1.015 -9.908 1.00 97.62 85 ILE A N 1
ATOM 640 C CA . ILE A 1 85 ? 0.851 -0.239 -10.495 1.00 97.62 85 ILE A CA 1
ATOM 641 C C . ILE A 1 85 ? 0.310 0.726 -11.550 1.00 97.62 85 ILE A C 1
ATOM 643 O O . ILE A 1 85 ? 0.63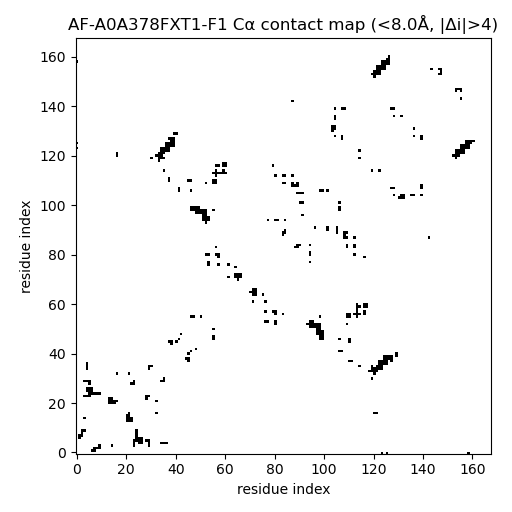5 1.915 -11.512 1.00 97.62 85 ILE A O 1
ATOM 647 N N . GLN A 1 86 ? -0.562 0.244 -12.436 1.00 96.31 86 GLN A N 1
ATOM 648 C CA . GLN A 1 86 ? -1.164 1.060 -13.487 1.00 96.31 86 GLN A CA 1
ATOM 649 C C . GLN A 1 86 ? -2.153 2.088 -12.923 1.00 96.31 86 GLN A C 1
ATOM 651 O O . GLN A 1 86 ? -1.994 3.286 -13.155 1.00 96.31 86 GLN A O 1
ATOM 656 N N . SER A 1 87 ? -3.145 1.651 -12.140 1.00 92.12 87 SER A N 1
ATOM 657 C CA . SER A 1 87 ? -4.221 2.530 -11.648 1.00 92.12 87 SER A CA 1
ATOM 658 C C . SER A 1 87 ? -3.733 3.638 -10.713 1.00 92.12 87 SER A C 1
ATOM 660 O O . SER A 1 87 ? -4.296 4.732 -10.710 1.00 92.12 87 SER A O 1
ATOM 662 N N . LEU A 1 88 ? -2.670 3.390 -9.942 1.00 92.31 88 LEU A N 1
ATOM 663 C CA . LEU A 1 88 ? -2.080 4.380 -9.037 1.00 92.31 88 LEU A CA 1
ATOM 664 C C . LEU A 1 88 ? -0.909 5.144 -9.669 1.00 92.31 88 LEU A C 1
ATOM 666 O O . LEU A 1 88 ? -0.347 6.043 -9.032 1.00 92.31 88 LEU A O 1
ATOM 670 N N . ASN A 1 89 ? -0.541 4.823 -10.915 1.00 93.56 89 ASN A N 1
ATOM 671 C CA . ASN A 1 89 ? 0.611 5.387 -11.613 1.00 93.56 89 ASN A CA 1
ATOM 672 C C . ASN A 1 89 ? 1.900 5.261 -10.770 1.00 93.56 89 ASN A C 1
ATOM 674 O O . ASN A 1 89 ? 2.559 6.257 -10.440 1.00 93.56 89 ASN A O 1
ATOM 678 N N . ILE A 1 90 ? 2.208 4.036 -10.334 1.00 95.31 90 ILE A N 1
ATOM 679 C CA . ILE A 1 90 ? 3.427 3.715 -9.582 1.00 95.31 90 ILE A CA 1
ATOM 680 C C . ILE A 1 90 ? 4.592 3.662 -10.567 1.00 95.31 90 ILE A C 1
ATOM 682 O O . ILE A 1 90 ? 4.700 2.752 -11.384 1.00 95.31 90 ILE A O 1
ATOM 686 N N . LYS A 1 91 ? 5.505 4.627 -10.466 1.00 95.56 91 LYS A N 1
ATOM 687 C CA . LYS A 1 91 ? 6.733 4.660 -11.262 1.00 95.56 91 LYS A CA 1
ATOM 688 C C . LYS A 1 91 ? 7.718 3.639 -10.695 1.00 95.56 91 LYS A C 1
ATOM 690 O O . LYS A 1 91 ? 8.358 3.890 -9.673 1.00 95.56 91 LYS A O 1
ATOM 695 N N . THR A 1 92 ? 7.821 2.492 -11.357 1.00 97.31 92 THR A N 1
ATOM 696 C CA . THR A 1 92 ? 8.743 1.398 -11.032 1.00 97.31 92 THR A CA 1
ATOM 697 C C . THR A 1 92 ? 9.289 0.775 -12.325 1.00 97.31 92 THR A C 1
ATOM 699 O O . THR A 1 92 ? 8.551 0.731 -13.309 1.00 97.31 92 THR A O 1
ATOM 702 N N . PRO A 1 93 ? 10.540 0.271 -12.358 1.00 97.19 93 PRO A N 1
ATOM 703 C CA . PRO A 1 93 ? 11.036 -0.559 -13.462 1.00 97.19 93 PRO A CA 1
ATOM 704 C C . PRO A 1 93 ? 10.201 -1.826 -13.694 1.00 97.19 93 PRO A C 1
ATOM 706 O O . PRO A 1 93 ? 10.186 -2.364 -14.795 1.00 97.19 93 PRO A O 1
ATOM 709 N N . GLY A 1 94 ? 9.515 -2.305 -12.653 1.00 97.31 94 GLY A N 1
ATOM 710 C CA . GLY A 1 94 ? 8.610 -3.444 -12.728 1.00 97.31 94 GLY A CA 1
ATOM 711 C C . GLY A 1 94 ? 8.128 -3.912 -11.351 1.00 97.31 94 GLY A C 1
ATOM 712 O O . GLY A 1 94 ? 8.549 -3.359 -10.326 1.00 97.31 94 GLY A O 1
ATOM 713 N N . PRO A 1 95 ? 7.258 -4.933 -11.308 1.00 97.81 95 PRO A N 1
ATOM 714 C CA . PRO A 1 95 ? 6.704 -5.479 -10.068 1.00 97.81 95 PRO A CA 1
ATOM 715 C C . PRO A 1 95 ? 7.758 -6.126 -9.154 1.00 97.81 95 PRO A C 1
ATOM 717 O O . PRO A 1 95 ? 7.598 -6.099 -7.935 1.00 97.81 95 PRO A O 1
ATOM 720 N N . GLU A 1 96 ? 8.857 -6.646 -9.713 1.00 98.12 96 GLU A N 1
ATOM 721 C CA . GLU A 1 96 ? 9.938 -7.303 -8.953 1.00 98.12 96 GLU A CA 1
ATOM 722 C C . GLU A 1 96 ? 10.945 -6.334 -8.318 1.00 98.12 96 GLU A C 1
ATOM 724 O O . GLU A 1 96 ? 11.784 -6.751 -7.521 1.00 98.12 96 GLU A O 1
ATOM 729 N N . GLN A 1 97 ? 10.880 -5.039 -8.643 1.00 98.25 97 GLN A N 1
ATOM 730 C CA . GLN A 1 97 ? 11.792 -4.049 -8.071 1.00 98.25 97 GLN A CA 1
ATOM 731 C C . GLN A 1 97 ? 11.645 -4.009 -6.547 1.00 98.25 97 GLN A C 1
ATOM 733 O O . GLN A 1 97 ? 10.529 -3.962 -6.032 1.00 98.25 97 GLN A O 1
ATOM 738 N N . LEU A 1 98 ? 12.760 -3.947 -5.814 1.00 98.06 98 LEU A N 1
ATOM 739 C CA . LEU A 1 98 ? 12.716 -3.732 -4.367 1.00 98.06 98 LEU A CA 1
ATOM 740 C C . LEU A 1 98 ? 12.041 -2.396 -4.040 1.00 98.06 98 LEU A C 1
ATOM 742 O O . LEU A 1 98 ? 12.463 -1.340 -4.524 1.00 98.06 98 LEU A O 1
ATOM 746 N N . ILE A 1 99 ? 11.027 -2.422 -3.171 1.00 97.06 99 ILE A N 1
ATOM 747 C CA . ILE A 1 99 ? 10.236 -1.224 -2.852 1.00 97.06 99 ILE A CA 1
ATOM 748 C C . ILE A 1 99 ? 11.088 -0.113 -2.223 1.00 97.06 99 ILE A C 1
ATOM 750 O O . ILE A 1 99 ? 10.823 1.077 -2.418 1.00 97.06 99 ILE A O 1
ATOM 754 N N . MET A 1 100 ? 12.145 -0.486 -1.493 1.00 95.44 100 MET A N 1
ATOM 755 C CA . MET A 1 100 ? 13.048 0.466 -0.846 1.00 95.44 100 MET A CA 1
ATOM 756 C C . MET A 1 100 ? 13.764 1.387 -1.840 1.00 95.44 100 MET A C 1
ATOM 758 O O . MET A 1 100 ? 14.128 2.500 -1.471 1.00 95.44 100 MET A O 1
ATOM 762 N N . ASN A 1 101 ? 13.898 0.957 -3.098 1.00 95.62 101 ASN A N 1
ATOM 763 C CA . ASN A 1 101 ? 14.552 1.717 -4.161 1.00 95.62 101 ASN A CA 1
ATOM 764 C C . ASN A 1 101 ? 13.605 2.693 -4.878 1.00 95.62 101 ASN A C 1
ATOM 766 O O . ASN A 1 101 ? 14.048 3.455 -5.735 1.00 95.62 101 ASN A O 1
ATOM 770 N N . LEU A 1 102 ? 12.304 2.674 -4.574 1.00 93.88 102 LEU A N 1
ATOM 771 C CA . LEU A 1 102 ? 11.354 3.637 -5.129 1.00 93.88 102 LEU A CA 1
ATOM 772 C C . LEU A 1 102 ? 11.404 4.975 -4.381 1.00 93.88 102 LEU A C 1
ATOM 774 O O . LEU A 1 102 ? 11.755 5.040 -3.203 1.00 93.88 102 LEU A O 1
ATOM 778 N N . SER A 1 103 ? 10.979 6.056 -5.043 1.00 92.06 103 SER A N 1
ATOM 779 C CA . SER A 1 103 ? 10.795 7.344 -4.365 1.00 92.06 103 SER A CA 1
ATOM 780 C C . SER A 1 103 ? 9.708 7.256 -3.288 1.00 92.06 103 SER A C 1
ATOM 782 O O . SER A 1 103 ? 8.802 6.424 -3.365 1.00 92.06 103 SER A O 1
ATOM 784 N N . GLY A 1 104 ? 9.745 8.158 -2.302 1.00 89.50 104 GLY A N 1
ATOM 785 C CA . GLY A 1 104 ? 8.764 8.174 -1.210 1.00 89.50 104 GLY A CA 1
ATOM 786 C C . GLY A 1 104 ? 7.307 8.235 -1.682 1.00 89.50 104 GLY A C 1
ATOM 787 O O . GLY A 1 104 ? 6.461 7.537 -1.131 1.00 89.50 104 GLY A O 1
ATOM 788 N N . GLY A 1 105 ? 7.030 9.004 -2.741 1.00 89.88 105 GLY A N 1
ATOM 789 C CA . GLY A 1 105 ? 5.711 9.052 -3.376 1.00 89.88 105 GLY A CA 1
ATOM 790 C C . GLY A 1 105 ? 5.264 7.698 -3.932 1.00 89.88 105 GLY A C 1
ATOM 791 O O . GLY A 1 105 ? 4.142 7.270 -3.686 1.00 89.88 105 GLY A O 1
ATOM 792 N N . ASN A 1 106 ? 6.149 6.979 -4.626 1.00 93.12 106 ASN A N 1
ATOM 793 C CA . ASN A 1 106 ? 5.821 5.673 -5.204 1.00 93.12 106 ASN A CA 1
ATOM 794 C C . ASN A 1 106 ? 5.727 4.563 -4.151 1.00 93.12 106 ASN A C 1
ATOM 796 O O . ASN A 1 106 ? 4.856 3.703 -4.260 1.00 93.12 106 ASN A O 1
ATOM 800 N N . GLN A 1 107 ? 6.541 4.626 -3.093 1.00 93.06 107 GLN A N 1
ATOM 801 C CA . GLN A 1 107 ? 6.374 3.773 -1.912 1.00 93.06 107 GLN A CA 1
ATOM 802 C C . GLN A 1 107 ? 4.978 3.958 -1.308 1.00 93.06 107 GLN A C 1
ATOM 804 O O . GLN A 1 107 ? 4.283 2.979 -1.051 1.00 93.06 107 GLN A O 1
ATOM 809 N N . GLN A 1 108 ? 4.535 5.208 -1.144 1.00 90.50 108 GLN A N 1
ATOM 810 C CA . GLN A 1 108 ? 3.216 5.507 -0.591 1.00 90.50 108 GLN A CA 1
ATOM 811 C C . GLN A 1 108 ? 2.084 4.998 -1.489 1.00 90.50 108 GLN A C 1
ATOM 813 O O . GLN A 1 108 ? 1.124 4.415 -0.991 1.00 90.50 108 GLN A O 1
ATOM 818 N N . LYS A 1 109 ? 2.200 5.165 -2.811 1.00 91.81 109 LYS A N 1
ATOM 819 C CA . LYS A 1 109 ? 1.230 4.609 -3.765 1.00 91.81 109 LYS A CA 1
ATOM 820 C C . LYS A 1 109 ? 1.156 3.085 -3.682 1.00 91.81 109 LYS A C 1
ATOM 822 O O . LYS A 1 109 ? 0.058 2.546 -3.658 1.00 91.81 109 LYS A O 1
ATOM 827 N N . ALA A 1 110 ? 2.288 2.389 -3.569 1.00 94.94 110 ALA A N 1
ATOM 828 C CA . ALA A 1 110 ? 2.297 0.936 -3.393 1.00 94.94 110 ALA A CA 1
ATOM 829 C C . ALA A 1 110 ? 1.612 0.502 -2.083 1.00 94.94 110 ALA A C 1
ATOM 831 O O . ALA A 1 110 ? 0.844 -0.457 -2.078 1.00 94.94 110 ALA A O 1
ATOM 832 N N . ILE A 1 111 ? 1.815 1.243 -0.986 1.00 92.50 111 ILE A N 1
ATOM 833 C CA . ILE A 1 111 ? 1.111 1.010 0.287 1.00 92.50 111 ILE A CA 1
ATOM 834 C C . ILE A 1 111 ? -0.398 1.249 0.140 1.00 92.50 111 ILE A C 1
ATOM 836 O O . ILE A 1 111 ? -1.188 0.473 0.667 1.00 92.50 111 ILE A O 1
ATOM 840 N N . LEU A 1 112 ? -0.823 2.283 -0.592 1.00 90.56 112 LEU A N 1
ATOM 841 C CA . LEU A 1 112 ? -2.242 2.469 -0.912 1.00 90.56 112 LEU A CA 1
ATOM 842 C C . LEU A 1 112 ? -2.781 1.278 -1.715 1.00 90.56 112 LEU A C 1
ATOM 844 O O . LEU A 1 112 ? -3.833 0.756 -1.362 1.00 90.56 112 LEU A O 1
ATOM 848 N N . GLY A 1 113 ? -2.034 0.801 -2.716 1.00 93.00 113 GLY A N 1
ATOM 849 C CA . GLY A 1 113 ? -2.347 -0.418 -3.470 1.00 93.00 113 GLY A CA 1
ATOM 850 C C . GLY A 1 113 ? -2.596 -1.616 -2.557 1.00 93.00 113 GLY A C 1
ATOM 851 O O . GLY A 1 113 ? -3.638 -2.250 -2.666 1.00 93.00 113 GLY A O 1
ATOM 852 N N . ARG A 1 114 ? -1.726 -1.837 -1.563 1.00 93.56 114 ARG A N 1
ATOM 853 C CA . ARG A 1 114 ? -1.894 -2.896 -0.554 1.00 93.56 114 ARG A CA 1
ATOM 854 C C . ARG A 1 114 ? -3.236 -2.856 0.163 1.00 93.56 114 ARG A C 1
ATOM 856 O O . ARG A 1 114 ? -3.859 -3.894 0.391 1.00 93.56 114 ARG A O 1
ATOM 863 N N . TRP A 1 115 ? -3.667 -1.673 0.583 1.00 89.56 115 TRP A N 1
ATOM 864 C CA . TRP A 1 115 ? -4.941 -1.532 1.287 1.00 89.56 115 TRP A CA 1
ATOM 865 C C . TRP A 1 115 ? -6.135 -1.641 0.340 1.00 89.56 115 TRP A C 1
ATOM 867 O O . TRP A 1 115 ? -7.192 -2.110 0.749 1.00 89.56 115 TRP A O 1
ATOM 877 N N . LEU A 1 116 ? -5.964 -1.258 -0.926 1.00 89.88 116 LEU A N 1
ATOM 878 C CA . LEU A 1 116 ? -6.987 -1.411 -1.959 1.00 89.88 116 LEU A CA 1
ATOM 879 C C . LEU A 1 116 ? -7.178 -2.858 -2.413 1.00 89.88 116 LEU A C 1
ATOM 881 O O . LEU A 1 116 ? -8.286 -3.199 -2.822 1.00 89.88 116 LEU A O 1
ATOM 885 N N . SER A 1 117 ? -6.149 -3.697 -2.289 1.00 92.06 117 SER A N 1
ATOM 886 C CA . SER A 1 117 ? -6.252 -5.143 -2.503 1.00 92.06 117 SER A CA 1
ATOM 887 C C . SER A 1 117 ? -7.055 -5.851 -1.402 1.00 92.06 117 SER A C 1
ATOM 889 O O . SER A 1 117 ? -7.470 -6.993 -1.573 1.00 92.06 117 SER A O 1
ATOM 891 N N . GLU A 1 118 ? -7.290 -5.198 -0.260 1.00 89.25 118 GLU A N 1
ATOM 892 C CA . GLU A 1 118 ? -8.137 -5.724 0.808 1.00 89.25 118 GLU A CA 1
ATOM 893 C C . GLU A 1 118 ? -9.615 -5.360 0.621 1.00 89.25 118 GLU A C 1
ATOM 895 O O . GLU A 1 118 ? -9.993 -4.352 0.021 1.00 89.25 118 GLU A O 1
ATOM 900 N N . GLU A 1 119 ? -10.482 -6.145 1.257 1.00 85.81 119 GLU A N 1
ATOM 901 C CA . GLU A 1 119 ? -11.908 -5.829 1.392 1.00 85.81 119 GLU A CA 1
ATOM 902 C C . GLU A 1 119 ? -12.112 -4.756 2.472 1.00 85.81 119 GLU A C 1
ATOM 904 O O . GLU A 1 119 ? -12.664 -5.004 3.546 1.00 85.81 119 GLU A O 1
ATOM 909 N N . MET A 1 120 ? -11.609 -3.550 2.212 1.00 88.25 120 MET A N 1
ATOM 910 C CA . MET A 1 120 ? -11.713 -2.435 3.145 1.00 88.25 120 MET A CA 1
ATOM 911 C C . MET A 1 120 ? -13.097 -1.772 3.091 1.00 88.25 120 MET A C 1
ATOM 913 O O . MET A 1 120 ? -13.671 -1.555 2.019 1.00 88.25 120 MET A O 1
ATOM 917 N N . LYS A 1 121 ? -13.590 -1.394 4.270 1.00 89.00 121 LYS A N 1
ATOM 918 C CA . LYS A 1 121 ? -14.769 -0.549 4.503 1.00 89.00 121 LYS A CA 1
ATOM 919 C C . LYS A 1 121 ? -14.380 0.841 4.976 1.00 89.00 121 LYS A C 1
ATOM 921 O O . LYS A 1 121 ? -15.044 1.810 4.644 1.00 89.00 121 LYS A O 1
ATOM 926 N N . VAL A 1 122 ? -13.306 0.964 5.748 1.00 89.75 122 VAL A N 1
ATOM 927 C CA . VAL A 1 122 ? -12.780 2.261 6.169 1.00 89.75 122 VAL A CA 1
ATOM 928 C C . VAL A 1 122 ? -11.262 2.232 6.174 1.00 89.75 122 VAL A C 1
ATOM 93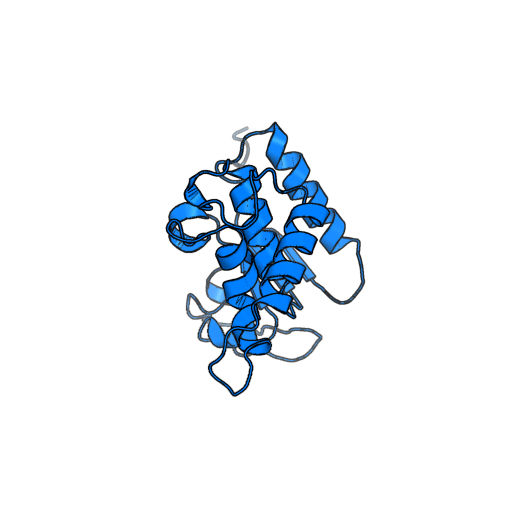0 O O . VAL A 1 122 ? -10.660 1.259 6.623 1.00 89.75 122 VAL A O 1
ATOM 933 N N . ILE A 1 123 ? -10.638 3.300 5.686 1.00 89.88 123 ILE A N 1
ATOM 934 C CA . ILE A 1 123 ? -9.194 3.496 5.789 1.00 89.88 123 ILE A CA 1
ATOM 935 C C . ILE A 1 123 ? -8.888 4.741 6.620 1.00 89.88 123 ILE A C 1
ATOM 937 O O . ILE A 1 123 ? -9.417 5.828 6.376 1.00 89.88 123 ILE A O 1
ATOM 941 N N . LEU A 1 124 ? -8.046 4.559 7.632 1.00 89.94 124 LEU A N 1
ATOM 942 C CA . LEU A 1 124 ? -7.470 5.614 8.451 1.00 89.94 124 LEU A CA 1
ATOM 943 C C . LEU A 1 124 ? -6.112 5.980 7.853 1.00 89.94 124 LEU A C 1
ATOM 945 O O . LEU A 1 124 ? -5.260 5.110 7.689 1.00 89.94 124 LEU A O 1
ATOM 949 N N . LEU A 1 125 ? -5.910 7.246 7.511 1.00 88.69 125 LEU A N 1
ATOM 950 C CA . LEU A 1 125 ? -4.662 7.732 6.931 1.00 88.69 125 LEU A CA 1
ATOM 951 C C . LEU A 1 125 ? -4.040 8.757 7.884 1.00 88.69 125 LEU A C 1
ATOM 953 O O . LEU A 1 125 ? -4.570 9.864 8.038 1.00 88.69 125 LEU A O 1
ATOM 957 N N . ASP A 1 126 ? -2.926 8.380 8.506 1.00 86.69 126 ASP A N 1
ATOM 958 C CA . ASP A 1 126 ? -2.171 9.237 9.421 1.00 86.69 126 ASP A CA 1
ATOM 959 C C . ASP A 1 126 ? -1.043 9.925 8.643 1.00 86.69 126 ASP A C 1
ATOM 961 O O . ASP A 1 126 ? -0.144 9.257 8.141 1.00 86.69 126 ASP A O 1
ATOM 965 N N . GLU A 1 127 ? -1.150 11.240 8.438 1.00 84.12 127 GLU A N 1
ATOM 966 C CA . GLU A 1 127 ? -0.235 12.054 7.618 1.00 84.12 127 GLU A CA 1
ATOM 967 C C . GLU A 1 127 ? 0.286 11.364 6.331 1.00 84.12 127 GLU A C 1
ATOM 969 O O . GLU A 1 127 ? 1.498 11.241 6.118 1.00 84.12 127 GLU A O 1
ATOM 974 N N . PRO A 1 128 ? -0.599 10.977 5.388 1.00 82.25 128 PRO A N 1
ATOM 975 C CA . PRO A 1 128 ? -0.251 10.110 4.252 1.00 82.25 128 PRO A CA 1
ATOM 976 C C . PRO A 1 128 ? 0.726 10.733 3.241 1.00 82.25 128 PRO A C 1
ATOM 978 O O . PRO A 1 128 ? 1.054 10.120 2.230 1.00 82.25 128 PRO A O 1
ATOM 981 N N . THR A 1 129 ? 1.166 11.972 3.470 1.00 86.94 129 THR A N 1
ATOM 982 C CA . THR A 1 129 ? 2.096 12.709 2.607 1.00 86.94 129 THR A CA 1
ATOM 983 C C . THR A 1 129 ? 3.385 13.135 3.315 1.00 86.94 129 THR A C 1
ATOM 985 O O . THR A 1 129 ? 4.161 13.929 2.769 1.00 86.94 129 THR A O 1
ATOM 988 N N . ARG A 1 130 ? 3.654 12.618 4.524 1.00 83.69 130 ARG A N 1
ATOM 989 C CA . ARG A 1 130 ? 4.877 12.926 5.272 1.00 83.69 130 ARG A CA 1
ATOM 990 C C . ARG A 1 130 ? 6.120 12.408 4.544 1.00 83.69 130 ARG A C 1
ATOM 992 O O . ARG A 1 130 ? 6.184 11.268 4.090 1.00 83.69 130 ARG A O 1
ATOM 999 N N . GLY A 1 131 ? 7.145 13.253 4.426 1.00 78.25 131 GLY A N 1
ATOM 1000 C CA . GLY A 1 131 ? 8.410 12.883 3.778 1.00 78.25 131 GLY A CA 1
ATOM 1001 C C . GLY A 1 131 ? 8.270 12.511 2.295 1.00 78.25 131 GLY A C 1
ATOM 1002 O O . GLY A 1 131 ? 9.051 11.692 1.804 1.00 78.25 131 GLY A O 1
ATOM 1003 N N . ILE A 1 132 ? 7.250 13.055 1.622 1.00 85.38 132 ILE A N 1
ATOM 1004 C CA . ILE A 1 132 ? 7.041 13.014 0.169 1.00 85.38 132 ILE A CA 1
ATOM 1005 C C . ILE A 1 132 ? 7.270 14.432 -0.375 1.00 85.38 132 ILE A C 1
ATOM 1007 O O . ILE A 1 132 ? 6.906 15.415 0.281 1.00 85.38 132 ILE A O 1
ATOM 1011 N N . ASP A 1 133 ? 7.894 14.543 -1.548 1.00 82.81 133 ASP A N 1
ATOM 1012 C CA . ASP A 1 133 ? 8.111 15.821 -2.225 1.00 82.81 133 ASP A CA 1
ATOM 1013 C C . ASP A 1 133 ? 6.782 16.491 -2.610 1.00 82.81 133 ASP A C 1
ATOM 1015 O O . ASP A 1 133 ? 5.763 15.829 -2.800 1.00 82.81 133 ASP A O 1
ATOM 1019 N N . VAL A 1 134 ? 6.790 17.822 -2.720 1.00 82.19 134 VAL A N 1
ATOM 1020 C CA . VAL A 1 134 ? 5.580 18.630 -2.961 1.00 82.19 134 VAL A CA 1
ATOM 1021 C C . VAL A 1 134 ? 4.836 18.202 -4.232 1.00 82.19 134 VAL A C 1
ATOM 1023 O O . VAL A 1 134 ? 3.607 18.162 -4.214 1.00 82.19 134 VAL A O 1
ATOM 1026 N N . GLY A 1 135 ? 5.554 17.824 -5.297 1.00 78.50 135 GLY A N 1
ATOM 1027 C CA . GLY A 1 135 ? 4.948 17.384 -6.555 1.00 78.50 135 GLY A CA 1
ATOM 1028 C C . GLY A 1 135 ? 4.146 16.094 -6.384 1.00 78.50 135 GLY A C 1
ATOM 1029 O O . GLY A 1 135 ? 2.974 16.032 -6.755 1.00 78.50 135 GLY A O 1
ATOM 1030 N N . ALA A 1 136 ? 4.729 15.091 -5.728 1.00 82.56 136 ALA A N 1
ATOM 1031 C CA . ALA A 1 136 ? 4.065 13.815 -5.491 1.00 82.56 136 ALA A CA 1
ATOM 1032 C C . ALA A 1 136 ? 2.928 13.887 -4.453 1.00 82.56 136 ALA A C 1
ATOM 1034 O O . ALA A 1 136 ? 2.023 13.051 -4.498 1.00 82.56 136 ALA A O 1
ATOM 1035 N N . LYS A 1 137 ? 2.900 14.881 -3.547 1.00 87.31 137 LYS A N 1
ATOM 1036 C CA . LYS A 1 137 ? 1.785 15.039 -2.586 1.00 87.31 137 LYS A CA 1
ATOM 1037 C C . LYS A 1 137 ? 0.440 15.189 -3.285 1.00 87.31 137 LYS A C 1
ATOM 1039 O O . LYS A 1 137 ? -0.536 14.576 -2.857 1.00 87.31 137 LYS A O 1
ATOM 1044 N N . HIS A 1 138 ? 0.388 15.996 -4.344 1.00 86.75 138 HIS A N 1
ATOM 1045 C CA . HIS A 1 138 ? -0.847 16.228 -5.092 1.00 86.75 138 HIS A CA 1
ATOM 1046 C C . HIS A 1 138 ? -1.372 14.939 -5.726 1.00 86.75 138 HIS A C 1
ATOM 1048 O O . HIS A 1 138 ? -2.568 14.675 -5.659 1.00 86.75 138 HIS A O 1
ATOM 1054 N N . GLU A 1 139 ? -0.484 14.096 -6.257 1.00 86.06 139 GLU A N 1
ATOM 1055 C CA . GLU A 1 139 ? -0.867 12.797 -6.815 1.00 86.06 139 GLU A CA 1
ATOM 1056 C C . GLU A 1 139 ? -1.477 11.877 -5.746 1.00 86.06 139 GLU A C 1
ATOM 1058 O O . GLU A 1 139 ? -2.526 11.281 -5.982 1.00 86.06 139 GLU A O 1
ATOM 1063 N N . ILE A 1 140 ? -0.878 11.807 -4.549 1.00 88.38 140 ILE A N 1
ATOM 1064 C CA . ILE A 1 140 ? -1.428 11.028 -3.424 1.00 88.38 140 ILE A CA 1
ATOM 1065 C C . ILE A 1 140 ? -2.805 11.552 -3.009 1.00 88.38 140 ILE A C 1
ATOM 1067 O O . ILE A 1 140 ? -3.738 10.767 -2.846 1.00 88.38 140 ILE A O 1
ATOM 1071 N N . TYR A 1 141 ? -2.959 12.870 -2.861 1.00 89.00 141 TYR A N 1
ATOM 1072 C CA . TYR A 1 141 ? -4.251 13.456 -2.511 1.00 89.00 141 TYR A CA 1
ATOM 1073 C C . TYR A 1 141 ? -5.311 13.188 -3.577 1.00 89.00 141 TYR A C 1
ATOM 1075 O O . TYR A 1 141 ? -6.439 12.864 -3.222 1.00 89.00 141 TYR A O 1
ATOM 1083 N N . ASN A 1 142 ? -4.962 13.247 -4.862 1.00 88.62 142 ASN A N 1
ATOM 1084 C CA . ASN A 1 142 ? -5.893 12.927 -5.942 1.00 88.62 142 ASN A CA 1
ATOM 1085 C C . ASN A 1 142 ? -6.357 11.470 -5.884 1.00 88.62 142 ASN A C 1
ATOM 1087 O O . ASN A 1 142 ? -7.544 11.214 -6.059 1.00 88.62 142 ASN A O 1
ATOM 1091 N N . VAL A 1 143 ? -5.461 10.527 -5.570 1.00 86.00 143 VAL A N 1
ATOM 1092 C CA . VAL A 1 143 ? -5.846 9.129 -5.321 1.00 86.00 143 VAL A CA 1
ATOM 1093 C C . VAL A 1 143 ? -6.821 9.047 -4.146 1.00 86.00 143 VAL A C 1
ATOM 1095 O O . VAL A 1 143 ? -7.883 8.451 -4.275 1.0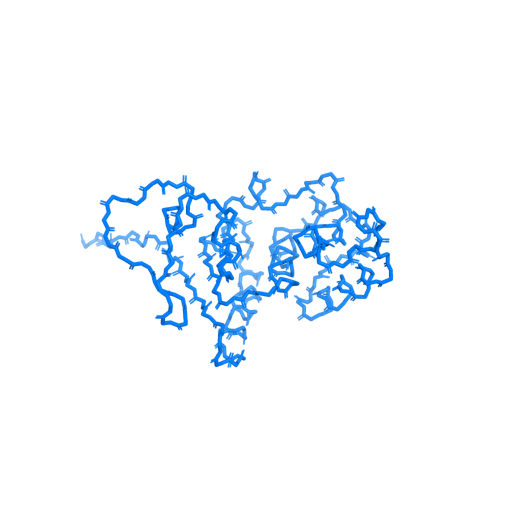0 86.00 143 VAL A O 1
ATOM 1098 N N . ILE A 1 144 ? -6.507 9.682 -3.015 1.00 87.81 144 ILE A N 1
ATOM 1099 C CA . ILE A 1 144 ? -7.356 9.674 -1.813 1.00 87.81 144 ILE A CA 1
ATOM 1100 C C . ILE A 1 144 ? -8.742 10.269 -2.099 1.00 87.81 144 ILE A C 1
ATOM 1102 O O . ILE A 1 144 ? -9.755 9.682 -1.719 1.00 87.81 144 ILE A O 1
ATOM 1106 N N . TYR A 1 145 ? -8.805 11.421 -2.766 1.00 88.12 145 TYR A N 1
ATOM 1107 C CA . TYR A 1 145 ? -10.069 12.057 -3.132 1.00 88.12 145 TYR A CA 1
ATOM 1108 C C . TYR A 1 145 ? -10.835 11.228 -4.156 1.00 88.12 145 TYR A C 1
ATOM 1110 O O . TYR A 1 145 ? -12.050 11.103 -4.033 1.00 88.12 145 TYR A O 1
ATOM 1118 N N . GLY A 1 146 ? -10.137 10.610 -5.110 1.00 85.25 146 GLY A N 1
ATOM 1119 C CA . GLY A 1 146 ? -10.713 9.643 -6.037 1.00 85.25 146 GLY A CA 1
ATOM 1120 C C . GLY A 1 146 ? -11.387 8.496 -5.292 1.00 85.25 146 GLY A C 1
ATOM 1121 O O . GLY A 1 146 ? -12.554 8.226 -5.547 1.00 85.25 146 GLY A O 1
ATOM 1122 N N . LEU A 1 147 ? -10.708 7.904 -4.305 1.00 81.12 147 LEU A N 1
ATOM 1123 C CA . LEU A 1 147 ? -11.255 6.841 -3.455 1.00 81.12 147 LEU A CA 1
ATOM 1124 C C . LEU A 1 147 ? -12.470 7.298 -2.643 1.00 81.12 147 LEU A C 1
ATOM 1126 O O . LEU A 1 147 ? -13.435 6.547 -2.522 1.00 81.12 147 LEU A O 1
ATOM 1130 N N . ALA A 1 148 ? -12.438 8.518 -2.102 1.00 83.25 148 ALA A N 1
ATOM 1131 C CA . ALA A 1 148 ? -13.555 9.082 -1.348 1.00 83.25 148 ALA A CA 1
ATOM 1132 C C . ALA A 1 148 ? -14.768 9.397 -2.245 1.00 83.25 148 ALA A C 1
ATOM 1134 O O . ALA A 1 148 ? -15.911 9.242 -1.817 1.00 83.25 148 ALA A O 1
ATOM 1135 N N . ALA A 1 149 ? -14.529 9.822 -3.489 1.00 81.81 149 ALA A N 1
ATOM 1136 C CA . ALA A 1 149 ? -15.569 10.133 -4.467 1.00 81.81 149 ALA A CA 1
ATOM 1137 C C . ALA A 1 149 ? -16.155 8.868 -5.118 1.00 81.81 149 ALA A C 1
ATOM 1139 O O . ALA A 1 149 ? -17.357 8.787 -5.384 1.00 81.81 149 ALA A O 1
ATOM 1140 N N . SER A 1 150 ? -15.328 7.851 -5.366 1.00 69.19 150 SER A N 1
ATOM 1141 C CA . SER A 1 150 ? -15.751 6.596 -5.971 1.00 69.19 150 SER A CA 1
ATOM 1142 C C . SER A 1 150 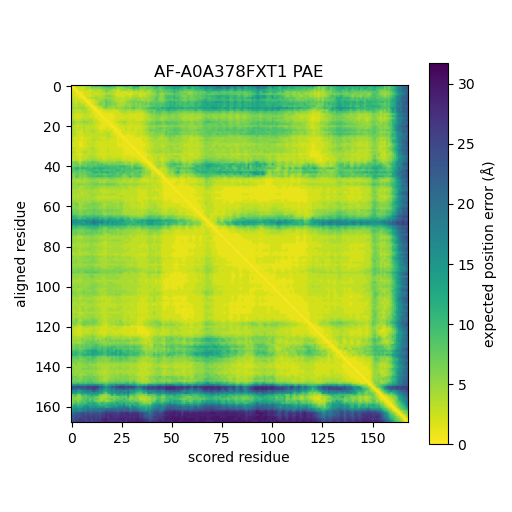? -16.432 5.680 -4.941 1.00 69.19 150 SER A C 1
ATOM 1144 O O . SER A 1 150 ? -15.799 4.832 -4.322 1.00 69.19 150 SER A O 1
ATOM 1146 N N . ARG A 1 151 ? -17.765 5.801 -4.851 1.00 50.84 151 ARG A N 1
ATOM 1147 C CA . ARG A 1 151 ? -18.737 4.804 -4.33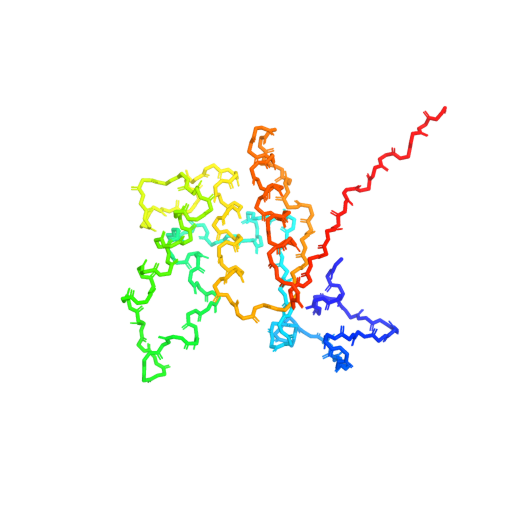7 1.00 50.84 151 ARG A CA 1
ATOM 1148 C C . ARG A 1 151 ? -18.848 4.612 -2.808 1.00 50.84 151 ARG A C 1
ATOM 1150 O O . ARG A 1 151 ? -18.224 3.739 -2.219 1.00 50.84 151 ARG A O 1
ATOM 1157 N N . CYS A 1 152 ? -19.806 5.336 -2.220 1.00 48.50 152 CYS A N 1
ATOM 1158 C CA . CYS A 1 152 ? -20.942 4.938 -1.347 1.00 48.50 152 CYS A CA 1
ATOM 1159 C C . CYS A 1 152 ? -20.853 3.809 -0.275 1.00 48.50 152 CYS A C 1
ATOM 1161 O O . CYS A 1 152 ? -21.857 3.556 0.382 1.00 48.50 152 CYS A O 1
ATOM 1163 N N . ARG A 1 153 ? -19.727 3.122 -0.038 1.00 56.53 153 ARG A N 1
ATOM 1164 C CA . ARG A 1 153 ? -19.571 2.155 1.082 1.00 56.53 153 ARG A CA 1
ATOM 1165 C C . ARG A 1 153 ? -18.187 2.145 1.735 1.00 56.53 153 ARG A C 1
ATOM 1167 O O . ARG A 1 153 ? -17.987 1.400 2.687 1.00 56.53 153 ARG A O 1
ATOM 1174 N N . ARG A 1 154 ? -17.223 2.922 1.225 1.00 66.06 154 ARG A N 1
ATOM 1175 C CA . ARG A 1 154 ? -15.870 2.992 1.792 1.00 66.06 154 ARG A CA 1
ATOM 1176 C C . ARG A 1 154 ? -15.619 4.363 2.415 1.00 66.06 154 ARG A C 1
ATOM 1178 O O . ARG A 1 154 ? -15.622 5.368 1.715 1.00 66.06 154 ARG A O 1
ATOM 1185 N N . GLY A 1 155 ? -15.431 4.406 3.730 1.00 75.62 155 GLY A N 1
ATOM 1186 C CA . GLY A 1 155 ? -15.078 5.613 4.472 1.00 75.62 155 GLY A CA 1
ATOM 1187 C C . GLY A 1 155 ? -13.581 5.915 4.390 1.00 75.62 155 GLY A C 1
ATOM 1188 O O . GLY A 1 155 ? -12.746 5.015 4.462 1.00 75.62 155 GLY A O 1
ATOM 1189 N N . VAL A 1 156 ? -13.226 7.192 4.288 1.00 76.12 156 VAL A N 1
ATOM 1190 C CA . VAL A 1 156 ? -11.835 7.656 4.377 1.00 76.12 156 VAL A CA 1
ATOM 1191 C C . VAL A 1 156 ? -11.739 8.637 5.538 1.00 76.12 156 VAL A C 1
ATOM 1193 O O . VAL A 1 156 ? -12.450 9.639 5.560 1.00 76.12 156 VAL A O 1
ATOM 1196 N N . CYS A 1 157 ? -10.865 8.362 6.506 1.00 79.69 157 CYS A N 1
ATOM 1197 C CA . CYS A 1 157 ? -10.582 9.268 7.615 1.00 79.69 157 CYS A CA 1
ATOM 1198 C C . CYS A 1 157 ? -9.150 9.792 7.490 1.00 79.69 157 CYS A C 1
ATOM 1200 O O . CYS A 1 157 ? -8.194 9.018 7.526 1.00 79.69 157 CYS A O 1
ATOM 1202 N N . LEU A 1 158 ? -9.012 11.110 7.343 1.00 71.06 158 LEU A N 1
ATOM 1203 C CA . LEU A 1 158 ? -7.729 11.797 7.225 1.00 71.06 158 LEU A CA 1
ATOM 1204 C C . LEU A 1 158 ? -7.391 12.498 8.538 1.00 71.06 158 LEU A C 1
ATOM 1206 O O . LEU A 1 158 ? -8.147 13.369 8.974 1.00 71.06 158 LEU A O 1
ATOM 1210 N N . GLN A 1 159 ? -6.237 12.186 9.131 1.00 66.12 159 GLN A N 1
ATOM 1211 C CA . GLN A 1 159 ? -5.672 13.033 10.178 1.00 66.12 159 GLN A CA 1
ATOM 1212 C C . GLN A 1 159 ? -4.919 14.171 9.488 1.00 66.12 159 GLN A C 1
ATOM 1214 O O . GLN A 1 159 ? -3.959 13.941 8.752 1.00 66.12 159 GLN A O 1
ATOM 1219 N N . ARG A 1 160 ? -5.385 15.409 9.671 1.00 55.12 160 ARG A N 1
ATOM 1220 C CA . ARG A 1 160 ? -4.613 16.580 9.246 1.00 55.12 160 ARG A CA 1
ATOM 1221 C C . ARG A 1 160 ? -3.467 16.799 10.237 1.00 55.12 160 ARG A C 1
ATOM 1223 O O . ARG A 1 160 ? -3.702 16.620 11.434 1.00 55.12 160 ARG A O 1
ATOM 1230 N N . PRO A 1 161 ? -2.275 17.215 9.769 1.00 50.88 161 PRO A N 1
ATOM 1231 C CA . PRO A 1 161 ? -1.218 17.648 10.672 1.00 50.88 161 PRO A CA 1
ATOM 1232 C C . PRO A 1 161 ? -1.785 18.731 11.588 1.00 50.88 161 PRO A C 1
ATOM 1234 O O . PRO A 1 161 ? -2.565 19.580 11.139 1.00 50.88 161 PRO A O 1
ATOM 1237 N N . ALA A 1 162 ? -1.425 18.686 12.870 1.00 49.34 162 ALA A N 1
ATOM 1238 C CA . ALA A 1 162 ? -1.752 19.755 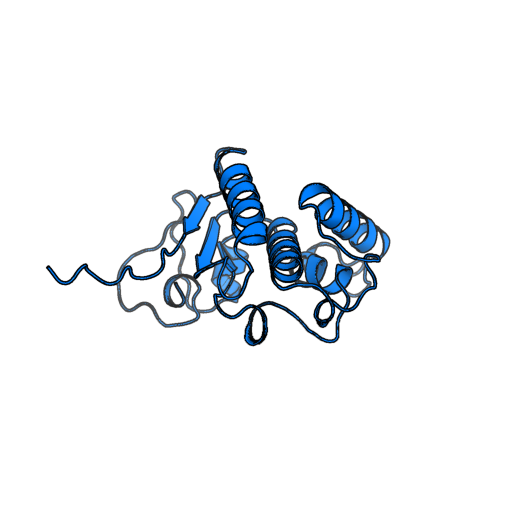13.798 1.00 49.34 162 ALA A CA 1
ATOM 1239 C C . ALA A 1 162 ? -1.128 21.043 13.248 1.00 49.34 162 ALA A C 1
ATOM 1241 O O . ALA A 1 162 ? 0.083 21.243 13.324 1.00 49.34 162 ALA A O 1
ATOM 1242 N N . GLY A 1 163 ? -1.946 21.891 12.622 1.00 40.62 163 GLY A N 1
ATOM 1243 C CA . GLY A 1 163 ? -1.509 23.214 12.219 1.00 40.62 163 GLY A CA 1
ATOM 1244 C C . GLY A 1 163 ? -0.992 23.920 13.462 1.00 40.62 163 GLY A C 1
ATOM 1245 O O . GLY A 1 163 ? -1.685 23.956 14.482 1.00 40.62 163 GLY A O 1
ATOM 1246 N N . SER A 1 164 ? 0.224 24.456 13.380 1.00 46.22 164 SER A N 1
ATOM 1247 C CA . SER A 1 164 ? 0.687 25.494 14.284 1.00 46.22 164 SER A CA 1
ATOM 1248 C C . SER A 1 164 ? -0.414 26.543 14.359 1.00 46.22 164 SER A C 1
ATOM 1250 O O . SER A 1 164 ? -0.664 27.272 13.398 1.00 46.22 164 SER A O 1
ATOM 1252 N N . ALA A 1 165 ? -1.122 26.566 15.489 1.00 38.12 165 ALA A N 1
ATOM 1253 C CA . ALA A 1 165 ? -2.012 27.655 15.823 1.00 38.12 165 ALA A CA 1
ATOM 1254 C C . ALA A 1 165 ? -1.211 28.937 15.601 1.00 38.12 165 ALA A C 1
ATOM 1256 O O . ALA A 1 165 ? -0.145 29.114 16.200 1.00 38.12 165 ALA A O 1
ATOM 1257 N N . GLY A 1 166 ? -1.669 29.757 14.655 1.00 37.62 166 GLY A N 1
ATOM 12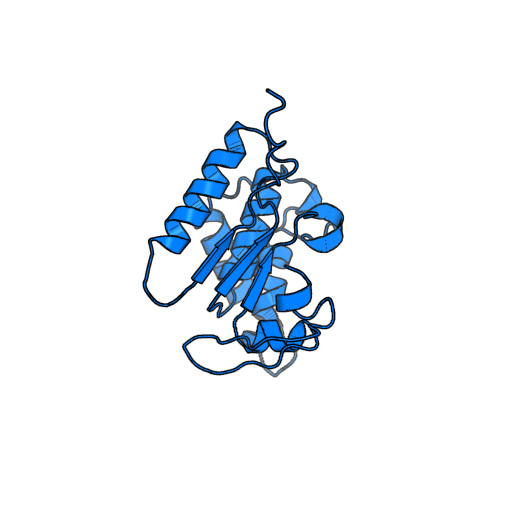58 C CA . GLY A 1 166 ? -1.038 31.023 14.342 1.00 37.62 166 GLY A CA 1
ATOM 1259 C C . GLY A 1 166 ? -0.840 31.790 15.639 1.00 37.62 166 GLY A C 1
ATOM 1260 O O . GLY A 1 166 ? -1.811 32.131 16.316 1.00 37.62 166 GLY A O 1
ATOM 1261 N N . ARG A 1 167 ? 0.425 32.030 15.992 1.00 40.62 167 ARG A N 1
ATOM 1262 C CA . ARG A 1 167 ? 0.758 33.130 16.885 1.00 40.62 167 ARG A CA 1
ATOM 1263 C C . ARG A 1 167 ? 0.327 34.388 16.139 1.00 40.62 167 ARG A C 1
ATOM 1265 O O . ARG A 1 167 ? 0.907 34.712 15.105 1.00 40.62 167 ARG A O 1
ATOM 1272 N N . ARG A 1 168 ? -0.774 34.977 16.601 1.00 46.25 168 ARG A N 1
ATOM 1273 C CA . ARG A 1 168 ? -1.006 36.409 16.430 1.00 46.25 168 ARG A CA 1
ATOM 1274 C C . ARG A 1 168 ? 0.048 37.167 17.224 1.00 46.25 168 ARG A C 1
ATOM 1276 O O . ARG A 1 168 ? 0.506 36.603 18.246 1.00 46.25 168 ARG A O 1
#

Foldseek 3Di:
DCCLQQVDPDPDDWDDAPNHTFDRNHNVSCQVSQEAEDDPPCPPPQADQQFFLLCSLCVQVQCVVADPNDHGPVVCSQVLSVVLCVVLVQDDPDRRHRLNPGAPLNSLSSSVSNSVSGSHQEYEYENSCPPHDPVSVVSVVVVLVVVVPPDDRHYYHYDDPPPPPDDD

pLDDT: mean 85.52, std 12.81, range [37.62, 98.25]

Sequence (168 aa):
MKGLFGGTQITGGQVYIDGQPVSIRKPAQAIQAGMMLCPEDRKAEGIIPVHSVRDNINISARRKHIHAGCLINNAWEADNADQHIQSLNIKTPGPEQLIMNLSGGNQQKAILGRWLSEEMKVILLDEPTRGIDVGAKHEIYNVIYGLAASRCRRGVCLQRPAGSAGRR

Solvent-accessible surface area (backbone atoms only — not comparable to full-atom values): 9617 Å² total; per-residue (Å²): 113,53,39,77,41,11,76,36,84,68,91,75,88,85,47,64,57,97,86,41,80,54,84,42,74,36,47,70,50,20,48,74,70,13,36,45,76,46,56,52,51,42,77,86,74,53,53,58,56,94,33,24,38,28,50,52,20,36,62,71,34,42,81,82,54,42,43,97,86,76,40,80,41,63,69,58,44,49,52,55,31,51,52,39,34,59,77,60,65,42,76,62,100,46,54,75,41,47,36,63,78,39,54,57,46,35,42,48,42,38,46,51,33,15,55,67,60,35,85,57,35,30,40,38,31,34,42,81,54,64,87,35,57,77,75,47,38,55,56,53,50,50,52,53,50,47,53,58,67,59,59,100,70,46,49,74,46,76,50,73,76,82,70,77,74,77,81,124

Mean predicted aligned error: 6.62 Å

Secondary structure (DSSP, 8-state):
-TTTTTSS---S--EEETTEEE--SSHHHHHHTTEEEE-S-IIIII--TTSBHHHHHHTTGGGGT-BTTTB--HHHHHHHHHHHHHHTT---S-TTSBGGGS-HHHHHHHHHHHHHTS--SEEEEESTTTT--HHHHHHHHHHHHHHHHS-TT-EEEEE---------

Radius of gyration: 16.64 Å; Cα contacts (8 Å, |Δi|>4): 248; chains: 1; bounding box: 38×62×41 Å

Organism: Klebsiella pneumoniae (NCBI:txid573)